Protein AF-A0A967Y4Z3-F1 (afdb_monomer_lite)

Radius of gyration: 12.73 Å; chains: 1; bounding box: 31×24×32 Å

Secondary structure (DSSP, 8-state):
---S-TT---S--SS-TT---S-EEEESS--HHHHHHHHHS--SEEEESS-S-SS--S--

pLDDT: mean 95.24, std 5.33, range [66.31, 98.19]

Foldseek 3Di:
DDPDDPLAPDDDDDDDPPDDFDFEAEEQDDDPVNVVVCVVPPGPYYHYNHDPPSDDDPDD

Structure (mmCIF, N/CA/C/O backbone):
data_AF-A0A967Y4Z3-F1
#
_entry.id   AF-A0A967Y4Z3-F1
#
loop_
_atom_site.group_PDB
_atom_site.id
_atom_site.type_symbol
_atom_site.label_atom_id
_atom_site.label_alt_id
_atom_site.label_comp_id
_atom_site.label_asym_id
_atom_site.label_entity_id
_atom_site.label_seq_id
_atom_site.pdbx_PDB_ins_code
_atom_site.Cartn_x
_atom_site.Cartn_y
_atom_site.Cartn_z
_atom_site.occupancy
_atom_site.B_iso_or_equiv
_atom_site.auth_seq_id
_atom_site.auth_comp_id
_atom_site.auth_asym_id
_atom_site.auth_atom_id
_atom_site.pdbx_PDB_model_num
ATOM 1 N N . GLU A 1 1 ? -7.422 -7.900 -18.796 1.00 66.31 1 GLU A N 1
ATOM 2 C CA . GLU A 1 1 ? -5.968 -8.016 -19.037 1.00 66.31 1 GLU A CA 1
ATOM 3 C C . GLU A 1 1 ? -5.217 -7.052 -18.139 1.00 66.31 1 GLU A C 1
ATOM 5 O O . GLU A 1 1 ? -5.741 -5.975 -17.854 1.00 66.31 1 GLU A O 1
ATOM 10 N N . ALA A 1 2 ? -4.031 -7.449 -17.675 1.00 78.19 2 ALA A N 1
ATOM 11 C CA . ALA A 1 2 ? -3.152 -6.571 -16.914 1.00 78.19 2 ALA A CA 1
ATOM 12 C C . ALA A 1 2 ? -2.701 -5.405 -17.808 1.00 78.19 2 ALA A C 1
ATOM 14 O O . ALA A 1 2 ? -2.242 -5.624 -18.925 1.00 78.19 2 ALA A O 1
ATOM 15 N N . ARG A 1 3 ? -2.882 -4.169 -17.328 1.00 94.00 3 ARG A N 1
ATOM 16 C CA . ARG A 1 3 ? -2.500 -2.940 -18.051 1.00 94.00 3 ARG A CA 1
ATOM 17 C C . ARG A 1 3 ? -1.132 -2.395 -17.639 1.00 94.00 3 ARG A C 1
ATOM 19 O O . ARG A 1 3 ? -0.651 -1.454 -18.260 1.00 94.00 3 ARG A O 1
ATOM 26 N N . ALA A 1 4 ? -0.540 -2.957 -16.590 1.00 95.81 4 ALA A N 1
ATOM 27 C CA . ALA A 1 4 ? 0.791 -2.593 -16.135 1.00 95.81 4 ALA A CA 1
ATOM 28 C C . ALA A 1 4 ? 1.850 -3.122 -17.108 1.00 95.81 4 ALA A C 1
ATOM 30 O O . ALA A 1 4 ? 1.678 -4.181 -17.720 1.00 95.81 4 ALA A O 1
ATOM 31 N N . ALA A 1 5 ? 2.948 -2.381 -17.251 1.00 95.94 5 ALA A N 1
ATOM 32 C CA . ALA A 1 5 ? 4.093 -2.861 -18.007 1.00 95.94 5 ALA A CA 1
ATOM 33 C C . ALA A 1 5 ? 4.707 -4.087 -17.314 1.00 95.94 5 ALA A C 1
ATOM 35 O O . ALA A 1 5 ? 4.630 -4.229 -16.097 1.00 95.94 5 ALA A O 1
ATOM 36 N N . SER A 1 6 ? 5.369 -4.963 -18.073 1.00 95.00 6 SER A N 1
ATOM 37 C CA . SER A 1 6 ? 5.904 -6.233 -17.551 1.00 95.00 6 SER A CA 1
ATOM 38 C C . SER A 1 6 ? 6.958 -6.082 -16.448 1.00 95.00 6 SER A C 1
ATOM 40 O O . SER A 1 6 ? 7.301 -7.060 -15.794 1.00 95.00 6 SER A O 1
ATOM 42 N N . TRP A 1 7 ? 7.519 -4.886 -16.288 1.00 94.06 7 TRP A N 1
ATOM 43 C CA . TRP A 1 7 ? 8.535 -4.566 -15.289 1.00 94.06 7 TRP A CA 1
ATOM 44 C C . TRP A 1 7 ? 7.958 -3.924 -14.023 1.00 94.06 7 TRP A C 1
ATOM 46 O O . TRP A 1 7 ? 8.711 -3.707 -13.078 1.00 94.06 7 TRP A O 1
ATOM 56 N N . ASP A 1 8 ? 6.668 -3.588 -14.009 1.00 95.88 8 ASP A N 1
ATOM 57 C CA . ASP A 1 8 ? 6.058 -2.775 -12.961 1.00 95.88 8 ASP A CA 1
ATOM 58 C C . ASP A 1 8 ? 5.489 -3.659 -11.831 1.00 95.88 8 ASP A C 1
ATOM 60 O O . ASP A 1 8 ? 4.588 -4.469 -12.086 1.00 95.88 8 ASP A O 1
ATOM 64 N N . PRO A 1 9 ? 6.003 -3.561 -10.588 1.00 95.00 9 PRO A N 1
ATOM 65 C CA . PRO A 1 9 ? 5.588 -4.415 -9.477 1.00 95.00 9 PRO A CA 1
ATOM 66 C C . PRO A 1 9 ? 4.276 -3.927 -8.837 1.00 95.00 9 PRO A C 1
ATOM 68 O O . PRO A 1 9 ? 4.252 -3.463 -7.695 1.00 95.00 9 PRO A O 1
ATOM 71 N N . VAL A 1 10 ? 3.175 -4.045 -9.582 1.00 95.31 10 VAL A N 1
ATOM 72 C CA . VAL A 1 10 ? 1.822 -3.647 -9.153 1.00 95.31 10 VAL A CA 1
ATOM 73 C C . VAL A 1 10 ? 1.097 -4.746 -8.366 1.00 95.31 10 VAL A C 1
ATOM 75 O O . VAL A 1 10 ? 1.397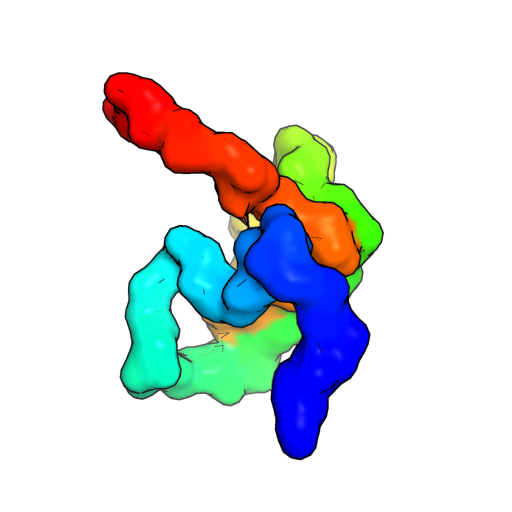 -5.931 -8.498 1.00 95.31 10 VAL A O 1
ATOM 78 N N . GLY A 1 11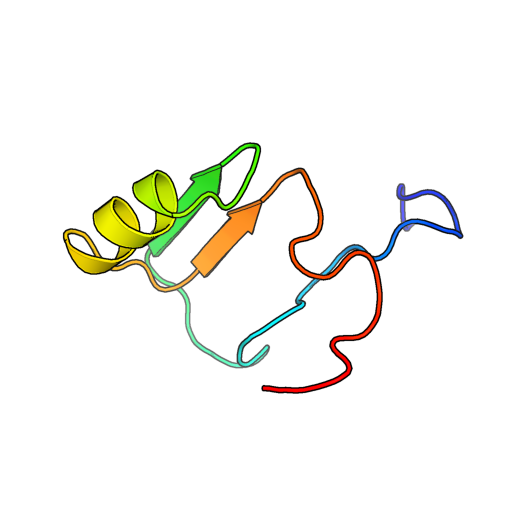 ? 0.073 -4.356 -7.602 1.00 95.44 11 GLY A N 1
ATOM 79 C CA . GLY A 1 11 ? -0.773 -5.265 -6.820 1.00 95.44 11 GLY A CA 1
ATOM 80 C C . GLY A 1 11 ? -0.597 -5.085 -5.312 1.00 95.44 11 GLY A C 1
ATOM 81 O O . GLY A 1 11 ? -0.100 -4.055 -4.858 1.00 95.44 11 GLY A O 1
ATOM 82 N N . LEU A 1 12 ? -1.030 -6.079 -4.530 1.00 96.69 12 LEU A N 1
ATOM 83 C CA . LEU A 1 12 ? -0.870 -6.066 -3.075 1.00 96.69 12 LEU A CA 1
ATOM 84 C C . LEU A 1 12 ? 0.601 -6.304 -2.712 1.00 96.69 12 LEU A C 1
ATOM 86 O O . LEU A 1 12 ? 1.140 -7.372 -2.992 1.00 96.69 12 LEU A O 1
ATOM 90 N N . GLN A 1 13 ? 1.238 -5.315 -2.081 1.00 95.81 13 GLN A N 1
ATOM 91 C CA . GLN A 1 13 ? 2.644 -5.416 -1.672 1.00 95.81 13 GLN A CA 1
ATOM 92 C C . GLN A 1 13 ? 2.828 -5.817 -0.205 1.00 95.81 13 GLN A C 1
ATOM 94 O O . GLN A 1 13 ? 3.773 -6.533 0.116 1.00 95.81 13 GLN A O 1
ATOM 99 N N . ILE A 1 14 ? 1.952 -5.348 0.687 1.00 94.81 14 ILE A N 1
ATOM 100 C CA . ILE A 1 14 ? 2.005 -5.605 2.131 1.00 94.81 14 ILE A CA 1
ATOM 101 C C . ILE A 1 14 ? 0.570 -5.766 2.632 1.00 94.81 14 ILE A C 1
ATOM 103 O O . ILE A 1 14 ? -0.277 -4.932 2.321 1.00 94.81 14 ILE A O 1
ATOM 107 N N . GLY A 1 15 ? 0.314 -6.811 3.418 1.00 95.62 15 GLY A N 1
ATOM 108 C CA . GLY A 1 15 ? -0.984 -7.066 4.041 1.00 95.62 15 GLY A CA 1
ATOM 109 C C . GLY A 1 15 ? -1.501 -8.476 3.772 1.00 95.62 15 GLY A C 1
ATOM 110 O O . GLY A 1 15 ? -0.740 -9.366 3.395 1.00 95.62 15 GLY A O 1
ATOM 111 N N . ASP A 1 16 ? -2.802 -8.653 3.974 1.00 97.69 16 ASP A N 1
ATOM 112 C CA . ASP A 1 16 ? -3.537 -9.895 3.747 1.00 97.69 16 ASP A CA 1
ATOM 113 C C . ASP A 1 16 ? -4.569 -9.670 2.630 1.00 97.69 16 ASP A C 1
ATOM 115 O O . ASP A 1 16 ? -5.341 -8.712 2.681 1.00 97.69 16 ASP A O 1
ATOM 119 N N . ALA A 1 17 ? -4.561 -10.526 1.606 1.00 96.88 17 ALA A N 1
ATOM 120 C CA . ALA A 1 17 ? -5.467 -10.421 0.462 1.00 96.88 17 ALA A CA 1
ATOM 121 C C . ALA A 1 17 ? -6.910 -10.824 0.803 1.00 96.88 17 ALA A C 1
ATOM 123 O O . ALA A 1 17 ? -7.829 -10.429 0.083 1.00 96.88 17 ALA A O 1
ATOM 124 N N . ASP A 1 18 ? -7.103 -11.577 1.890 1.00 97.62 18 ASP A N 1
ATOM 125 C CA . ASP A 1 18 ? -8.412 -12.055 2.339 1.00 97.62 18 ASP A CA 1
ATOM 126 C C . ASP A 1 18 ? -9.030 -11.147 3.421 1.00 97.62 18 ASP A C 1
ATOM 128 O O . ASP A 1 18 ? -10.159 -11.376 3.868 1.00 97.62 18 ASP A O 1
ATOM 132 N N . ALA A 1 19 ? -8.321 -10.092 3.842 1.00 97.62 19 ALA A N 1
ATOM 133 C CA . ALA A 1 19 ? -8.820 -9.146 4.832 1.00 97.62 19 ALA A CA 1
ATOM 134 C C . ALA A 1 19 ? -10.031 -8.351 4.314 1.00 97.62 19 ALA A C 1
ATOM 136 O O . ALA A 1 19 ? -10.067 -7.864 3.182 1.00 97.62 19 ALA A O 1
ATOM 137 N N . SER A 1 20 ? -11.031 -8.162 5.179 1.00 97.81 20 SER A N 1
ATOM 138 C CA . SER A 1 20 ? -12.179 -7.306 4.881 1.00 97.81 20 SER A CA 1
ATOM 139 C C . SER A 1 20 ? -11.784 -5.828 4.916 1.00 97.81 20 SER A C 1
ATOM 141 O O . SER A 1 20 ? -11.255 -5.365 5.924 1.00 97.81 20 SER A O 1
ATOM 143 N N . VAL A 1 21 ? -12.115 -5.080 3.863 1.00 98.00 21 VAL A N 1
ATOM 144 C CA . VAL A 1 21 ? -11.831 -3.641 3.735 1.00 98.00 21 VAL A CA 1
ATOM 145 C C . VAL A 1 21 ? -13.139 -2.851 3.776 1.00 98.00 21 VAL A C 1
ATOM 147 O O . VAL A 1 21 ? -14.010 -3.060 2.930 1.00 98.00 21 VAL A O 1
ATOM 150 N N . ALA A 1 22 ? -13.277 -1.930 4.730 1.00 98.06 22 ALA A N 1
ATOM 151 C CA . ALA A 1 22 ? -14.395 -0.985 4.804 1.00 98.06 22 ALA A CA 1
ATOM 152 C C . ALA A 1 22 ? -13.973 0.441 4.415 1.00 98.06 22 ALA A C 1
ATOM 154 O O . ALA A 1 22 ? 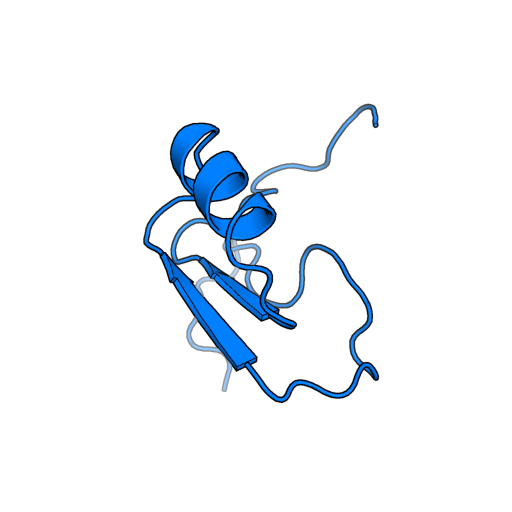-14.784 1.215 3.902 1.00 98.06 22 ALA A O 1
ATOM 155 N N . THR A 1 23 ? -12.705 0.784 4.635 1.00 98.12 23 THR A N 1
ATOM 156 C CA . THR A 1 23 ? -12.136 2.112 4.400 1.00 98.12 23 THR A CA 1
ATOM 157 C C . THR A 1 23 ? -10.838 2.021 3.609 1.00 98.12 23 THR A C 1
ATOM 159 O O . THR A 1 23 ? -10.012 1.136 3.830 1.00 98.12 23 THR A O 1
ATOM 162 N N . ALA A 1 24 ? -10.655 2.949 2.669 1.00 97.56 24 ALA A N 1
ATOM 163 C CA . ALA A 1 24 ? -9.449 3.017 1.860 1.00 97.56 24 ALA A CA 1
ATOM 164 C C . ALA A 1 24 ? -8.948 4.454 1.723 1.00 97.56 24 ALA A C 1
ATOM 166 O O . ALA A 1 24 ? -9.736 5.381 1.520 1.00 97.56 24 ALA A O 1
ATOM 167 N N . ALA A 1 25 ? -7.630 4.620 1.774 1.00 98.00 25 ALA A N 1
ATOM 168 C CA . ALA A 1 25 ? -6.948 5.847 1.393 1.00 98.00 25 ALA A CA 1
ATOM 169 C C . ALA A 1 25 ? -6.268 5.674 0.032 1.00 98.00 25 ALA A C 1
ATOM 171 O O . ALA A 1 25 ? -5.831 4.582 -0.334 1.00 98.00 25 ALA A O 1
ATOM 172 N N . VAL A 1 26 ? -6.143 6.775 -0.708 1.00 97.81 26 VAL A N 1
ATOM 173 C CA . VAL A 1 26 ? -5.404 6.818 -1.972 1.00 97.81 26 VAL A CA 1
ATOM 174 C C . VAL A 1 26 ? -4.331 7.891 -1.879 1.00 97.81 26 VAL A C 1
ATOM 176 O O . VAL A 1 26 ? -4.606 9.010 -1.439 1.00 97.81 26 VAL A O 1
ATOM 179 N N . CYS A 1 27 ? -3.115 7.570 -2.308 1.00 97.19 27 CYS A N 1
ATOM 180 C CA . CYS A 1 27 ? -2.021 8.529 -2.388 1.00 97.19 27 CYS A CA 1
ATOM 181 C C . CYS A 1 27 ? -1.181 8.329 -3.652 1.00 97.19 27 CYS A C 1
ATOM 183 O O . CYS A 1 27 ? -1.245 7.305 -4.329 1.00 97.19 27 CYS A O 1
ATOM 185 N N . HIS A 1 28 ? -0.386 9.342 -3.993 1.00 97.44 28 HIS A N 1
ATOM 186 C CA . HIS A 1 28 ? 0.583 9.213 -5.076 1.00 97.44 28 HIS A CA 1
ATOM 187 C C . HIS A 1 28 ? 1.840 8.452 -4.622 1.00 97.44 28 HIS A C 1
ATOM 189 O O . HIS A 1 28 ? 2.322 7.583 -5.339 1.00 97.44 28 HIS A O 1
ATOM 195 N N . GLU A 1 29 ? 2.320 8.745 -3.412 1.00 96.50 29 GLU A N 1
ATOM 196 C CA . GLU A 1 29 ? 3.544 8.211 -2.811 1.00 96.50 29 GLU A CA 1
ATOM 197 C C . GLU A 1 29 ? 3.311 7.956 -1.314 1.00 96.50 29 GLU A C 1
ATOM 199 O O . GLU A 1 29 ? 2.537 8.681 -0.676 1.00 96.50 29 GLU A O 1
ATOM 204 N N . VAL A 1 30 ? 3.982 6.953 -0.746 1.00 96.25 30 VAL A N 1
ATOM 205 C CA . VAL A 1 30 ? 3.904 6.636 0.690 1.00 96.25 30 VAL A CA 1
ATOM 206 C 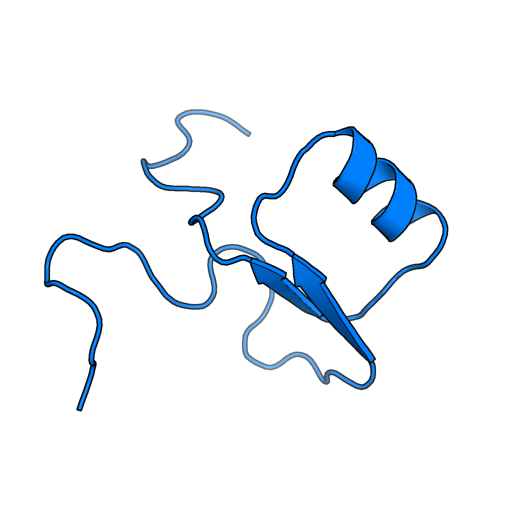C . VAL A 1 30 ? 5.118 7.240 1.402 1.00 96.25 30 VAL A C 1
ATOM 208 O O . VAL A 1 30 ? 6.138 6.586 1.602 1.00 96.25 30 VAL A O 1
ATOM 211 N N . THR A 1 31 ? 5.019 8.518 1.773 1.00 97.19 31 THR A N 1
ATOM 212 C CA . THR A 1 31 ? 6.064 9.232 2.532 1.00 97.19 31 THR A CA 1
ATOM 213 C C . THR A 1 31 ? 5.846 9.111 4.048 1.00 97.19 31 THR A C 1
ATOM 215 O O . THR A 1 31 ? 4.735 8.774 4.470 1.00 97.19 31 THR A O 1
ATOM 218 N N . PRO A 1 32 ? 6.850 9.416 4.896 1.00 97.75 32 PRO A N 1
ATOM 219 C CA . PRO A 1 32 ? 6.676 9.427 6.352 1.00 97.75 32 PRO A CA 1
ATOM 220 C C . PRO A 1 32 ? 5.499 10.290 6.824 1.00 97.75 32 PRO A C 1
ATOM 222 O O . PRO A 1 32 ? 4.732 9.863 7.679 1.00 97.75 32 PRO A O 1
ATOM 225 N N . GLU A 1 33 ? 5.284 11.452 6.211 1.00 97.94 33 GLU A N 1
ATOM 226 C CA . GLU A 1 33 ? 4.171 12.349 6.546 1.00 97.94 33 GLU A CA 1
ATOM 227 C C . GLU A 1 33 ? 2.812 11.720 6.204 1.00 97.94 33 GLU A C 1
ATOM 229 O O . GLU A 1 33 ? 1.833 11.891 6.930 1.00 97.94 33 GLU A O 1
ATOM 234 N N . ILE A 1 34 ? 2.732 10.965 5.103 1.00 97.31 34 ILE A N 1
ATOM 235 C CA . ILE A 1 34 ? 1.526 10.200 4.763 1.00 97.31 34 ILE A CA 1
ATOM 236 C C . ILE A 1 34 ? 1.308 9.075 5.773 1.00 97.31 34 ILE A C 1
ATOM 238 O O . ILE A 1 34 ? 0.176 8.870 6.205 1.00 97.31 34 ILE A O 1
ATOM 242 N N . VAL A 1 35 ? 2.370 8.389 6.197 1.00 96.94 35 VAL A N 1
ATOM 243 C CA . VAL A 1 35 ? 2.284 7.344 7.226 1.00 96.94 35 VAL A CA 1
ATOM 244 C C . VAL A 1 35 ? 1.788 7.916 8.554 1.00 96.94 35 VAL A C 1
ATOM 246 O O . VAL A 1 35 ? 0.885 7.339 9.151 1.00 96.94 35 VAL A O 1
ATOM 249 N N . GLU A 1 36 ? 2.288 9.072 8.992 1.00 98.12 36 GLU A N 1
ATOM 250 C CA . GLU A 1 36 ? 1.799 9.741 10.206 1.00 98.12 36 GLU A CA 1
ATOM 251 C C . GLU A 1 36 ? 0.297 10.046 10.132 1.00 98.12 36 GLU A C 1
ATOM 253 O O . GLU A 1 36 ? -0.436 9.806 11.094 1.00 98.12 36 GLU A O 1
ATOM 258 N N . ARG A 1 37 ? -0.191 10.501 8.971 1.00 96.69 37 ARG A N 1
ATOM 259 C CA . ARG A 1 37 ? -1.628 10.728 8.752 1.00 96.69 37 ARG A CA 1
ATOM 260 C C . ARG A 1 37 ? -2.439 9.437 8.815 1.00 96.69 37 ARG A C 1
ATOM 262 O O . ARG A 1 37 ? -3.506 9.435 9.415 1.00 96.69 37 ARG A O 1
ATOM 269 N N . LEU A 1 38 ? -1.932 8.353 8.231 1.00 96.88 38 LEU A N 1
ATOM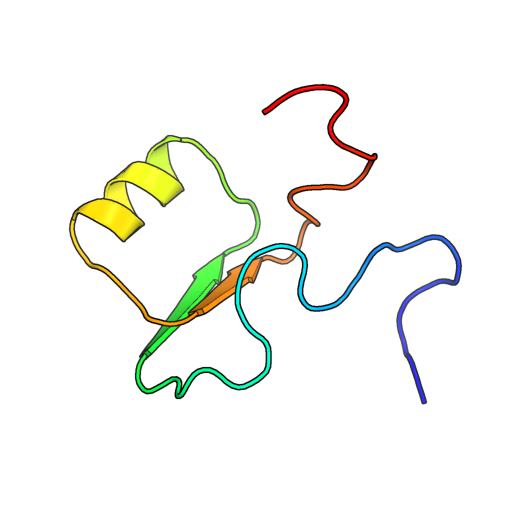 270 C CA . LEU A 1 38 ? -2.576 7.037 8.263 1.00 96.88 38 LEU A CA 1
ATOM 271 C C . LEU A 1 38 ? -2.559 6.411 9.664 1.00 96.88 38 LEU A C 1
ATOM 273 O O . LEU A 1 38 ? -3.419 5.602 9.981 1.00 96.88 38 LEU A O 1
ATOM 277 N N . ILE A 1 39 ? -1.603 6.779 10.518 1.00 97.19 39 ILE A N 1
ATOM 278 C CA . ILE A 1 39 ? -1.597 6.371 11.929 1.00 97.19 39 ILE A CA 1
ATOM 279 C C . ILE A 1 39 ? -2.632 7.174 12.726 1.00 97.19 39 ILE A C 1
ATOM 281 O O . ILE A 1 39 ? -3.318 6.612 13.577 1.00 97.19 39 ILE A O 1
ATOM 285 N N . ALA A 1 40 ? -2.745 8.480 12.465 1.00 98.06 40 ALA A N 1
ATOM 286 C CA . ALA A 1 40 ? -3.715 9.345 13.136 1.00 98.06 40 ALA A CA 1
ATOM 287 C C . ALA A 1 40 ? -5.166 9.021 12.739 1.00 98.06 40 ALA A C 1
ATOM 289 O O . ALA A 1 40 ? -6.061 9.061 13.583 1.00 98.06 40 ALA A O 1
ATOM 290 N N . GLU A 1 41 ? -5.382 8.669 11.472 1.00 97.12 41 GLU A N 1
ATOM 291 C CA . GLU A 1 41 ? -6.670 8.265 10.904 1.00 97.12 41 GLU A CA 1
ATOM 292 C C . GLU A 1 41 ? -6.511 6.923 10.161 1.00 97.12 41 GLU A C 1
ATOM 294 O O . GLU A 1 41 ? -6.322 6.905 8.940 1.00 97.12 41 GLU A O 1
ATOM 299 N N . PRO A 1 42 ? -6.552 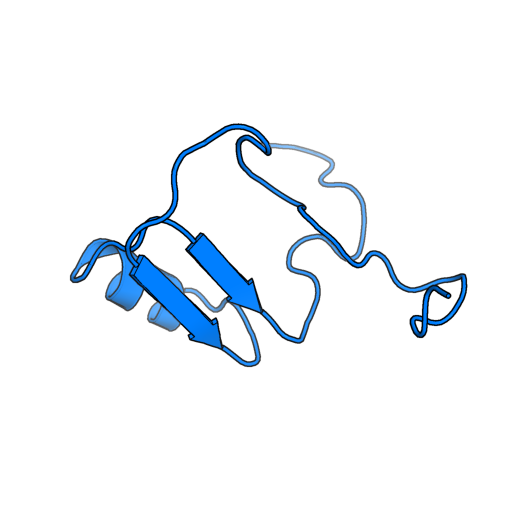5.790 10.890 1.00 96.06 42 PRO A N 1
ATOM 300 C CA . PRO A 1 42 ? -6.362 4.464 10.312 1.00 96.06 42 PRO A CA 1
ATOM 301 C C . PRO A 1 42 ? -7.412 4.099 9.267 1.00 96.06 42 PRO A C 1
ATOM 303 O O . PRO A 1 42 ? -8.602 4.367 9.431 1.00 96.06 42 PRO A O 1
ATOM 306 N N . VAL A 1 43 ? -6.949 3.423 8.219 1.00 97.75 43 VAL A N 1
ATOM 307 C CA . VAL A 1 43 ? -7.768 2.830 7.157 1.00 97.75 43 VAL A CA 1
ATOM 308 C C . VAL A 1 43 ? -7.384 1.368 6.967 1.00 97.75 43 VAL A C 1
ATOM 310 O O . VAL A 1 43 ? -6.262 0.972 7.286 1.00 97.75 43 VAL A O 1
ATOM 313 N N . ASP A 1 44 ? -8.290 0.574 6.404 1.00 98.19 44 ASP A N 1
ATOM 314 C CA . ASP A 1 44 ? -8.049 -0.857 6.180 1.00 98.19 44 ASP A CA 1
ATOM 315 C C . ASP A 1 44 ? -7.139 -1.112 4.965 1.00 98.19 44 ASP A C 1
ATOM 317 O O . ASP A 1 44 ? -6.432 -2.117 4.908 1.00 98.19 44 ASP A O 1
ATOM 321 N N . LEU A 1 45 ? -7.152 -0.202 3.982 1.00 98.00 45 LEU A N 1
ATOM 322 C CA . LEU A 1 45 ? -6.390 -0.313 2.738 1.00 98.00 45 LEU A CA 1
ATOM 323 C C . LEU A 1 45 ? -5.777 1.027 2.319 1.00 98.00 45 LEU A C 1
ATOM 325 O O . LEU A 1 45 ? -6.426 2.071 2.354 1.00 98.00 45 LEU A O 1
ATOM 329 N N . VAL A 1 46 ? -4.546 0.988 1.814 1.00 97.94 46 VAL A N 1
ATOM 330 C CA . VAL A 1 46 ? -3.905 2.126 1.145 1.00 97.94 46 VAL A CA 1
ATOM 331 C C . VAL A 1 46 ? -3.583 1.740 -0.292 1.00 97.94 46 VAL A C 1
ATOM 333 O O . VAL A 1 46 ? -2.901 0.746 -0.533 1.00 97.94 46 VAL A O 1
ATOM 336 N N . VAL A 1 47 ? -4.051 2.539 -1.250 1.00 98.06 47 VAL A N 1
ATOM 337 C CA . VAL A 1 47 ? -3.709 2.401 -2.670 1.00 98.06 47 VAL A CA 1
ATOM 338 C C . VAL A 1 47 ? -2.753 3.525 -3.053 1.00 98.06 47 VAL A C 1
ATOM 340 O O . VAL A 1 47 ? -3.136 4.694 -3.082 1.00 98.06 47 VAL A O 1
ATOM 343 N N . ALA A 1 48 ? -1.507 3.169 -3.352 1.00 97.75 48 ALA A N 1
ATOM 344 C CA . ALA A 1 48 ? -0.480 4.107 -3.793 1.00 97.75 48 ALA A CA 1
ATOM 345 C C . ALA A 1 48 ? -0.247 3.995 -5.306 1.00 97.75 48 ALA A C 1
ATOM 347 O O . ALA A 1 48 ? -0.322 2.900 -5.864 1.00 97.75 48 ALA A O 1
ATOM 348 N N . TYR A 1 49 ? 0.039 5.119 -5.971 1.00 96.75 49 TYR A N 1
ATOM 349 C CA . TYR A 1 49 ? 0.427 5.106 -7.385 1.00 96.75 49 TYR A CA 1
ATOM 350 C C . TYR A 1 49 ? 1.842 4.547 -7.576 1.00 96.75 49 TYR A C 1
ATOM 352 O O . TYR A 1 49 ? 2.036 3.661 -8.404 1.00 96.75 49 TYR A O 1
ATOM 360 N N . HIS A 1 50 ? 2.824 5.034 -6.812 1.00 96.50 50 HIS A N 1
ATOM 361 C CA . HIS A 1 50 ? 4.162 4.451 -6.824 1.00 96.50 50 HIS A CA 1
ATOM 362 C C . HIS A 1 50 ? 4.220 3.195 -5.941 1.00 96.50 50 HIS A C 1
ATOM 364 O O . HIS A 1 50 ? 3.760 3.235 -4.795 1.00 96.50 50 HIS A O 1
ATOM 370 N N . PRO A 1 51 ? 4.795 2.081 -6.436 1.00 95.69 51 PRO A N 1
ATOM 371 C CA . PRO A 1 51 ? 5.014 0.895 -5.620 1.00 95.69 51 PRO A CA 1
ATOM 372 C C . PRO A 1 51 ? 5.957 1.209 -4.452 1.00 95.69 51 PRO A C 1
ATOM 374 O O . PRO A 1 51 ? 7.111 1.577 -4.672 1.00 95.69 51 PRO A O 1
ATOM 377 N N . LEU A 1 52 ? 5.491 1.006 -3.217 1.00 95.50 52 LEU A N 1
ATOM 378 C CA . LEU A 1 52 ? 6.296 1.188 -2.004 1.00 95.50 52 LEU A CA 1
ATOM 379 C C . LEU A 1 52 ? 7.569 0.324 -2.046 1.00 95.50 52 LEU A C 1
ATOM 381 O O . LEU A 1 52 ? 8.670 0.783 -1.744 1.00 95.50 52 LEU A O 1
ATOM 385 N N . LEU A 1 53 ? 7.423 -0.933 -2.462 1.00 95.19 53 LEU A N 1
ATOM 386 C CA . LEU A 1 53 ? 8.508 -1.874 -2.706 1.00 95.19 53 LEU A CA 1
ATOM 387 C C . LEU A 1 53 ? 8.732 -2.015 -4.212 1.00 95.19 53 LEU A C 1
ATOM 389 O O . LEU A 1 53 ? 8.266 -2.963 -4.843 1.00 95.19 53 LEU A O 1
ATOM 393 N N . PHE A 1 54 ? 9.459 -1.071 -4.809 1.00 95.56 54 PHE A N 1
ATOM 394 C CA . PHE A 1 54 ? 9.872 -1.198 -6.213 1.00 95.56 54 PHE A CA 1
ATOM 395 C C . PHE A 1 54 ? 10.976 -2.253 -6.409 1.00 95.56 54 PHE A C 1
ATOM 397 O O . PHE A 1 54 ? 11.101 -2.878 -7.460 1.00 95.56 54 PHE A O 1
ATOM 404 N N . ARG A 1 55 ? 11.797 -2.462 -5.376 1.00 94.25 55 ARG A N 1
ATOM 405 C CA . ARG A 1 55 ? 12.786 -3.543 -5.292 1.00 94.25 55 ARG A CA 1
ATOM 406 C C . ARG A 1 55 ? 12.548 -4.341 -4.009 1.00 94.25 55 ARG A C 1
ATOM 408 O O . ARG A 1 55 ? 12.007 -3.778 -3.057 1.00 94.25 55 ARG A O 1
ATOM 415 N N . PRO A 1 56 ? 12.980 -5.613 -3.946 1.00 92.31 56 PRO A N 1
ATOM 416 C CA . PRO A 1 56 ? 12.872 -6.400 -2.724 1.00 92.31 56 PRO A CA 1
ATOM 417 C C . PRO A 1 56 ? 13.552 -5.706 -1.538 1.00 92.31 56 PRO A C 1
ATOM 419 O O . PRO A 1 56 ? 14.689 -5.239 -1.654 1.00 92.31 56 PRO A O 1
ATOM 422 N N . ALA A 1 57 ? 12.875 -5.666 -0.391 1.00 91.81 57 ALA A N 1
ATOM 423 C CA . ALA A 1 57 ? 13.486 -5.228 0.856 1.00 91.81 57 ALA A CA 1
ATOM 424 C C . ALA A 1 57 ? 14.535 -6.259 1.299 1.00 91.81 57 ALA A C 1
ATOM 426 O O . ALA A 1 57 ? 14.254 -7.451 1.396 1.00 91.81 57 ALA A O 1
ATOM 427 N N . VAL A 1 58 ? 15.758 -5.800 1.564 1.00 92.94 58 VAL A N 1
ATOM 428 C CA . VAL A 1 58 ? 16.865 -6.671 2.006 1.00 92.94 58 VAL A CA 1
ATOM 429 C C . VAL A 1 58 ? 16.853 -6.927 3.514 1.00 92.94 58 VAL A C 1
ATOM 431 O O . VAL A 1 58 ? 17.547 -7.819 3.997 1.00 92.94 58 VAL A O 1
ATOM 434 N N . ARG A 1 59 ? 16.083 -6.130 4.263 1.00 89.25 59 ARG A N 1
ATOM 435 C CA . ARG A 1 59 ? 15.908 -6.224 5.712 1.00 89.25 59 ARG A CA 1
ATOM 436 C C . ARG A 1 59 ? 14.600 -5.539 6.114 1.00 89.25 59 ARG A C 1
ATOM 438 O O . ARG A 1 59 ? 14.272 -4.504 5.537 1.00 89.25 59 ARG A O 1
ATOM 445 N N . PHE A 1 60 ? 13.928 -6.105 7.112 1.00 77.25 60 PHE A N 1
ATOM 446 C CA . PHE A 1 60 ? 12.798 -5.511 7.826 1.00 77.25 60 PHE A CA 1
ATOM 447 C C . PHE A 1 60 ? 13.225 -5.162 9.255 1.00 77.25 60 PHE A C 1
ATOM 449 O O . PHE A 1 60 ? 14.072 -5.904 9.814 1.00 77.25 60 PHE A O 1
#

Sequence (60 aa):
EARAASWDPVGLQIGDADASVATAAVCHEVTPEIVERLIAEPVDLVVAYHPLLFRPAVRF